Protein AF-0000000066408306 (afdb_homodimer)

Organism: Mus musculus (NCBI:txid10090)

Sequence (128 aa):
MAATNLENQLHSAQKNLLFLQREHASTLKGLHAEIRRLQQHCTDLTYELTLKSFELTELALQRRMAATNLENQLHSAQKNLLFLQREHASTLKGLHAEIRRLQQHCTDLTYELTLKSFELTELALQRR

pLDDT: mean 94.1, std 6.64, range [64.75, 98.94]

Solvent-accessible surface area (backbone atoms only — not comparable to full-atom values): 6750 Å² total; per-residue (Å²): 109,70,55,57,52,42,51,48,50,34,53,49,42,52,51,48,44,54,50,50,53,53,50,50,51,53,52,50,52,51,52,52,51,52,44,52,53,43,52,50,49,37,50,53,41,50,52,52,39,49,54,52,51,49,53,47,53,53,54,55,60,64,76,101,110,70,56,58,51,41,51,50,50,33,52,50,42,52,51,50,44,52,50,49,53,52,50,50,52,54,52,51,52,52,51,52,52,53,44,51,51,45,51,51,48,36,50,53,43,51,51,52,39,50,53,52,53,49,52,45,52,54,55,56,61,66,74,104

Structure (mmCIF, N/CA/C/O backbone):
data_AF-0000000066408306-model_v1
#
loop_
_entity.id
_entity.type
_entity.pdbx_description
1 polymer 'Coiled-coil domain containing 92'
#
loop_
_atom_site.group_PDB
_atom_site.id
_atom_site.type_symbol
_atom_site.label_atom_id
_atom_site.label_alt_id
_atom_site.label_comp_id
_atom_site.label_asym_id
_atom_site.label_entity_id
_atom_site.label_seq_id
_atom_site.pdbx_PDB_ins_code
_atom_site.Cartn_x
_atom_site.Cartn_y
_atom_site.Cartn_z
_atom_site.occupancy
_atom_site.B_iso_or_equiv
_atom_site.auth_seq_id
_atom_site.auth_comp_id
_atom_site.auth_asym_id
_atom_site.auth_atom_id
_atom_site.pdbx_PDB_model_num
ATOM 1 N N . MET A 1 1 ? 2.361 42.75 16.906 1 74.25 1 MET A N 1
ATOM 2 C CA . MET A 1 1 ? 3.492 41.844 16.688 1 74.25 1 MET A CA 1
ATOM 3 C C . MET A 1 1 ? 3.115 40.406 17 1 74.25 1 MET A C 1
ATOM 5 O O . MET A 1 1 ? 3.322 39.5 16.188 1 74.25 1 MET A O 1
ATOM 9 N N . ALA A 1 2 ? 2.568 40.25 18.109 1 83.38 2 ALA A N 1
ATOM 10 C CA . ALA A 1 2 ? 2.205 38.906 18.547 1 83.38 2 ALA A CA 1
ATOM 11 C C . ALA A 1 2 ? 1.116 38.312 17.672 1 83.38 2 ALA A C 1
ATOM 13 O O . ALA A 1 2 ? 1.17 37.125 17.312 1 83.38 2 ALA A O 1
ATOM 14 N N . ALA A 1 3 ? 0.258 39.125 17.203 1 85.69 3 ALA A N 1
ATOM 15 C CA . ALA A 1 3 ? -0.85 38.688 16.359 1 85.69 3 ALA A CA 1
ATOM 16 C C . ALA A 1 3 ? -0.364 38.312 14.969 1 85.69 3 ALA A C 1
ATOM 18 O O . ALA A 1 3 ? -0.828 37.312 14.391 1 85.69 3 ALA A O 1
ATOM 19 N N . THR A 1 4 ? 0.565 39.031 14.422 1 87.19 4 THR A N 1
ATOM 20 C CA . THR A 1 4 ? 1.14 38.719 13.109 1 87.19 4 THR A CA 1
ATOM 21 C C . THR A 1 4 ? 1.903 37.406 13.133 1 87.19 4 THR A C 1
ATOM 23 O O . THR A 1 4 ? 1.831 36.625 12.18 1 87.19 4 THR A O 1
ATOM 26 N N . ASN A 1 5 ? 2.561 37.219 14.234 1 90.94 5 ASN A N 1
ATOM 27 C CA . ASN A 1 5 ? 3.277 35.969 14.406 1 90.94 5 ASN A CA 1
ATOM 28 C C . ASN A 1 5 ? 2.322 34.781 14.438 1 90.94 5 ASN A C 1
ATOM 30 O O . ASN A 1 5 ? 2.578 33.75 13.805 1 90.94 5 ASN A O 1
ATOM 34 N N . LEU A 1 6 ? 1.237 34.969 15.125 1 91 6 LEU A N 1
ATOM 35 C CA . LEU A 1 6 ? 0.24 33.906 15.227 1 91 6 LEU A CA 1
ATOM 36 C C . LEU A 1 6 ? -0.395 33.625 13.875 1 91 6 LEU A C 1
ATOM 38 O O . LEU A 1 6 ? -0.66 32.469 13.539 1 91 6 LEU A O 1
ATOM 42 N N . GLU A 1 7 ? -0.695 34.719 13.18 1 91.94 7 GLU A N 1
ATOM 43 C CA . GLU A 1 7 ? -1.252 34.594 11.836 1 91.94 7 GLU A CA 1
ATOM 44 C C . GLU A 1 7 ? -0.297 33.844 10.906 1 91.94 7 GLU A C 1
ATOM 46 O O . GLU A 1 7 ? -0.727 33.031 10.094 1 91.94 7 GLU A O 1
ATOM 51 N N . ASN A 1 8 ? 0.924 34.188 11.023 1 94.31 8 ASN A N 1
ATOM 52 C CA . ASN A 1 8 ? 1.945 33.5 10.227 1 94.31 8 ASN A CA 1
ATOM 53 C C . ASN A 1 8 ? 2.043 32.031 10.57 1 94.31 8 ASN A C 1
ATOM 55 O O . ASN A 1 8 ? 2.207 31.188 9.68 1 94.31 8 ASN A O 1
ATOM 59 N N . GLN A 1 9 ? 1.976 31.828 11.844 1 94.19 9 GLN A N 1
ATOM 60 C CA . GLN A 1 9 ? 2.027 30.453 12.289 1 94.19 9 GLN A CA 1
ATOM 61 C C . GLN A 1 9 ? 0.823 29.656 11.781 1 94.19 9 GLN A C 1
ATOM 63 O O . GLN A 1 9 ? 0.957 28.5 11.375 1 94.19 9 GLN A O 1
ATOM 68 N N . LEU A 1 10 ? -0.293 30.266 11.805 1 94.38 10 LEU A N 1
ATOM 69 C CA . LEU A 1 10 ? -1.519 29.656 11.305 1 94.38 10 LEU A CA 1
ATOM 70 C C . LEU A 1 10 ? -1.423 29.375 9.812 1 94.38 10 LEU A C 1
ATOM 72 O O . LEU A 1 10 ? -1.783 28.297 9.352 1 94.38 10 LEU A O 1
ATOM 76 N N . HIS A 1 11 ? -0.948 30.344 9.102 1 94.31 11 HIS A N 1
ATOM 77 C CA . HIS A 1 11 ? -0.771 30.188 7.664 1 94.31 11 HIS A CA 1
ATOM 78 C C . HIS A 1 11 ? 0.2 29.062 7.352 1 94.31 11 HIS A C 1
ATOM 80 O O . HIS A 1 11 ? -0.045 28.25 6.445 1 94.31 11 HIS A O 1
ATOM 86 N N . SER A 1 12 ? 1.232 28.922 8.062 1 96.12 12 SER A N 1
ATOM 87 C CA . SER A 1 12 ? 2.223 27.859 7.891 1 96.12 12 SER A CA 1
ATOM 88 C C . SER A 1 12 ? 1.62 26.484 8.18 1 96.12 12 SER A C 1
ATOM 90 O O . SER A 1 12 ? 1.854 25.531 7.434 1 96.12 12 SER A O 1
ATOM 92 N N . ALA A 1 13 ? 0.819 26.484 9.234 1 93.5 13 ALA A N 1
ATOM 93 C CA . ALA A 1 13 ? 0.176 25.234 9.617 1 93.5 13 ALA A CA 1
ATOM 94 C C . ALA A 1 13 ? -0.79 24.766 8.531 1 93.5 13 ALA A C 1
ATOM 96 O O . ALA A 1 13 ? -0.857 23.562 8.227 1 93.5 13 ALA A O 1
ATOM 97 N N . GLN A 1 14 ? -1.425 25.688 7.945 1 93 14 GLN A N 1
ATOM 98 C CA . GLN A 1 14 ? -2.389 25.375 6.895 1 93 14 GLN A CA 1
ATOM 99 C C . GLN A 1 14 ? -1.688 24.875 5.637 1 93 14 GLN A C 1
ATOM 101 O O . GLN A 1 14 ? -2.166 23.953 4.977 1 93 14 GLN A O 1
ATOM 106 N N . LYS A 1 15 ? -0.583 25.484 5.391 1 95.69 15 LYS A N 1
ATOM 107 C CA . LYS A 1 15 ? 0.235 25.047 4.266 1 95.69 15 LYS A CA 1
ATOM 108 C C . LYS A 1 15 ? 0.779 23.641 4.5 1 95.69 15 LYS A C 1
ATOM 110 O O . LYS A 1 15 ? 0.789 22.812 3.584 1 95.69 15 LYS A O 1
ATOM 115 N N . ASN A 1 16 ? 1.162 23.391 5.66 1 94.88 16 ASN A N 1
ATOM 116 C CA . ASN A 1 16 ? 1.679 22.062 6.012 1 94.88 16 ASN A CA 1
ATOM 117 C C . ASN A 1 16 ? 0.6 21 5.902 1 94.88 16 ASN A C 1
ATOM 119 O O . ASN A 1 16 ? 0.874 19.875 5.461 1 94.88 16 ASN A O 1
ATOM 123 N N . LEU A 1 17 ? -0.555 21.328 6.348 1 95.75 17 LEU A N 1
ATOM 124 C CA . LEU A 1 17 ? -1.678 20.406 6.242 1 95.75 17 LEU A CA 1
ATOM 125 C C . LEU A 1 17 ? -1.957 20.047 4.789 1 95.75 17 LEU A C 1
ATOM 127 O O . LEU A 1 17 ? -2.133 18.875 4.453 1 95.75 17 LEU A O 1
ATOM 131 N N . LEU A 1 18 ? -1.959 21 3.965 1 95.81 18 LEU A N 1
ATOM 132 C CA . LEU A 1 18 ? -2.207 20.781 2.543 1 95.81 18 LEU A CA 1
ATOM 133 C C . LEU A 1 18 ? -1.107 19.922 1.922 1 95.81 18 LEU A C 1
ATOM 135 O O . LEU A 1 18 ? -1.388 19.031 1.117 1 95.81 18 LEU A O 1
ATOM 139 N N . PHE A 1 19 ? 0.13 20.141 2.271 1 97.69 19 PHE A N 1
ATOM 140 C CA . PHE A 1 19 ? 1.279 19.375 1.797 1 97.69 19 PHE A CA 1
ATOM 141 C C . PHE A 1 19 ? 1.164 17.906 2.203 1 97.69 19 PHE A C 1
ATOM 143 O O . PHE A 1 19 ? 1.372 17.016 1.383 1 97.69 19 PHE A 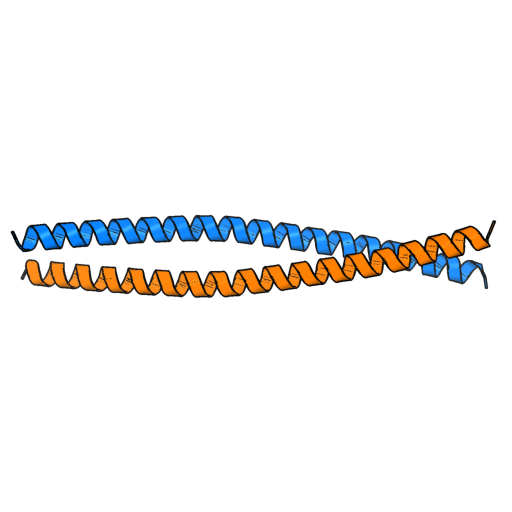O 1
ATOM 150 N N . LEU A 1 20 ? 0.769 17.766 3.494 1 97 20 LEU A N 1
ATOM 151 C CA . LEU A 1 20 ? 0.641 16.406 4.008 1 97 20 LEU A CA 1
ATOM 152 C C . LEU A 1 20 ? -0.482 15.664 3.295 1 97 20 LEU A C 1
ATOM 154 O O . LEU A 1 20 ? -0.332 14.492 2.953 1 97 20 LEU A O 1
ATOM 158 N N . GLN A 1 21 ? -1.518 16.391 3.086 1 96.06 21 GLN A N 1
ATOM 159 C CA . GLN A 1 21 ? -2.648 15.789 2.389 1 96.06 21 GLN A CA 1
ATOM 160 C C . GLN A 1 21 ? -2.266 15.383 0.968 1 96.06 21 GLN A C 1
ATOM 162 O O . GLN A 1 21 ? -2.615 14.297 0.513 1 96.06 21 GLN A O 1
ATOM 167 N N . ARG A 1 22 ? -1.551 16.203 0.308 1 97.81 22 ARG A N 1
ATOM 168 C CA . ARG A 1 22 ? -1.113 15.93 -1.058 1 97.81 22 ARG A CA 1
ATOM 169 C C . ARG A 1 22 ? -0.094 14.797 -1.088 1 97.81 22 ARG A C 1
ATOM 171 O O . ARG A 1 22 ? -0.159 13.922 -1.951 1 97.81 22 ARG A O 1
ATOM 178 N N . GLU A 1 23 ? 0.76 14.773 -0.156 1 96.81 23 GLU A N 1
ATOM 179 C CA . GLU A 1 23 ? 1.758 13.711 -0.042 1 96.81 23 GLU A CA 1
ATOM 180 C C . GLU A 1 23 ? 1.101 12.359 0.228 1 96.81 23 GLU A C 1
ATOM 182 O O . GLU A 1 23 ? 1.454 11.359 -0.394 1 96.81 23 GLU A O 1
ATOM 187 N N . HIS A 1 24 ? 0.148 12.414 1.126 1 97.81 24 HIS A N 1
ATOM 188 C CA . HIS A 1 24 ? -0.605 11.203 1.454 1 97.81 24 HIS A CA 1
ATOM 189 C C . HIS A 1 24 ? -1.332 10.656 0.23 1 97.81 24 HIS A C 1
ATOM 191 O O . HIS A 1 24 ? -1.263 9.461 -0.054 1 97.81 24 HIS A O 1
ATOM 197 N N . ALA A 1 25 ? -1.888 11.477 -0.479 1 98.06 25 ALA A N 1
ATOM 198 C CA . ALA A 1 25 ? -2.631 11.055 -1.665 1 98.06 25 ALA A CA 1
ATOM 199 C C . ALA A 1 25 ? -1.703 10.438 -2.707 1 98.06 25 ALA A C 1
ATOM 201 O O . ALA A 1 25 ? -2.029 9.414 -3.307 1 98.06 25 ALA A O 1
ATOM 202 N N . SER A 1 26 ? -0.6 11.023 -2.891 1 98.31 26 SER A N 1
ATOM 203 C CA . SER A 1 26 ? 0.399 10.523 -3.83 1 98.31 26 SER A CA 1
ATOM 204 C C . SER A 1 26 ? 0.912 9.148 -3.408 1 98.31 26 SER A C 1
ATOM 206 O O . SER A 1 26 ? 1.021 8.242 -4.234 1 98.31 26 SER A O 1
ATOM 208 N N . THR A 1 27 ? 1.205 9.023 -2.154 1 98.56 27 THR A N 1
ATOM 209 C CA . THR A 1 27 ? 1.688 7.754 -1.619 1 98.56 27 THR A CA 1
ATOM 210 C C . THR A 1 27 ? 0.638 6.66 -1.788 1 98.56 27 THR A C 1
ATOM 212 O O . THR A 1 27 ? 0.952 5.555 -2.232 1 98.56 27 THR A O 1
ATOM 215 N N . LEU A 1 28 ? -0.623 6.93 -1.54 1 98.44 28 LEU A N 1
ATOM 216 C CA . LEU A 1 28 ? -1.722 5.977 -1.653 1 98.44 28 LEU A CA 1
ATOM 217 C C . LEU A 1 28 ? -1.906 5.527 -3.1 1 98.44 28 LEU A C 1
ATOM 219 O O . LEU A 1 28 ? -2.145 4.348 -3.361 1 98.44 28 LEU A O 1
ATOM 223 N N . LYS A 1 29 ? -1.728 6.473 -3.98 1 98.75 29 LYS A N 1
ATOM 224 C CA . LYS A 1 29 ? -1.844 6.137 -5.398 1 98.75 29 LYS A CA 1
ATOM 225 C C . LYS A 1 29 ? -0.788 5.113 -5.809 1 98.75 29 LYS A C 1
ATOM 227 O O . LYS A 1 29 ? -1.097 4.137 -6.496 1 98.75 29 LYS A O 1
ATOM 232 N N . GLY A 1 30 ? 0.362 5.312 -5.375 1 98.69 30 GLY A N 1
ATOM 233 C CA . GLY A 1 30 ? 1.447 4.398 -5.688 1 98.69 30 GLY A CA 1
ATOM 234 C C . GLY A 1 30 ? 1.266 3.025 -5.062 1 98.69 30 GLY A C 1
ATOM 235 O O . GLY A 1 30 ? 1.463 2.006 -5.727 1 98.69 30 GLY A O 1
ATOM 236 N N . LEU A 1 31 ? 0.898 2.994 -3.896 1 98.75 31 LEU A N 1
ATOM 237 C CA . LEU A 1 31 ? 0.731 1.73 -3.186 1 98.75 31 LEU A CA 1
ATOM 238 C C . LEU A 1 31 ? -0.44 0.937 -3.754 1 98.75 31 LEU A C 1
ATOM 240 O O . LEU A 1 31 ? -0.363 -0.287 -3.881 1 98.75 31 LEU A O 1
ATOM 244 N N . HIS A 1 32 ? -1.494 1.608 -4.121 1 98.81 32 HIS A N 1
ATOM 245 C CA . HIS A 1 32 ? -2.627 0.933 -4.746 1 98.81 32 HIS A CA 1
ATOM 246 C C . HIS A 1 32 ? -2.248 0.367 -6.109 1 98.81 32 HIS A C 1
ATOM 248 O O . HIS A 1 32 ? -2.689 -0.723 -6.48 1 98.81 32 HIS A O 1
ATOM 254 N N . ALA A 1 33 ? -1.444 1.047 -6.844 1 98.88 33 ALA A N 1
ATOM 255 C CA . ALA A 1 33 ? -0.975 0.531 -8.125 1 98.88 33 ALA A CA 1
ATOM 256 C C . ALA A 1 33 ? -0.131 -0.727 -7.938 1 98.88 33 ALA A C 1
ATOM 258 O O . ALA A 1 33 ? -0.258 -1.688 -8.695 1 98.88 33 ALA A O 1
ATOM 259 N N . GLU A 1 34 ? 0.728 -0.641 -6.93 1 98.88 34 GLU A N 1
ATOM 260 C CA . GLU A 1 34 ? 1.562 -1.802 -6.629 1 98.88 34 GLU A CA 1
ATOM 261 C C . GLU A 1 34 ? 0.712 -2.994 -6.199 1 98.88 34 GLU A C 1
ATOM 263 O O . GLU A 1 34 ? 0.961 -4.125 -6.621 1 98.88 34 GLU A O 1
ATOM 268 N N . ILE A 1 35 ? -0.203 -2.791 -5.41 1 98.94 35 ILE A N 1
ATOM 269 C CA . ILE A 1 35 ? -1.112 -3.838 -4.961 1 98.94 35 ILE A CA 1
ATOM 270 C C . ILE A 1 35 ? -1.846 -4.434 -6.16 1 98.94 35 ILE A C 1
ATOM 272 O O . ILE A 1 35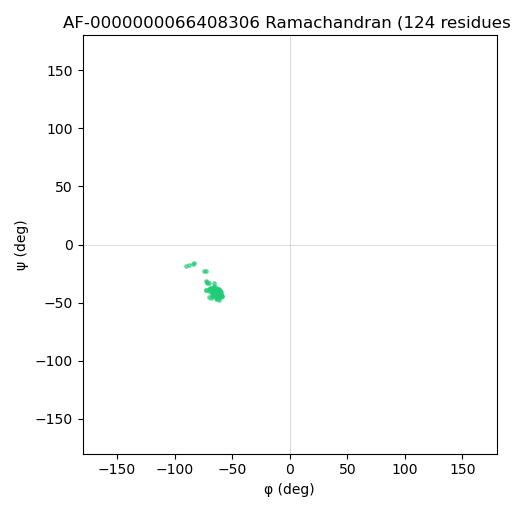 ? -1.951 -5.656 -6.285 1 98.94 35 ILE A O 1
ATOM 276 N N . ARG A 1 36 ? -2.34 -3.656 -7.07 1 98.88 36 ARG A N 1
ATOM 277 C CA . ARG A 1 36 ? -3.037 -4.129 -8.258 1 98.88 36 ARG A CA 1
ATOM 278 C C . ARG A 1 36 ? -2.115 -4.969 -9.141 1 98.88 36 ARG A C 1
ATOM 280 O O . ARG A 1 36 ? -2.533 -5.992 -9.688 1 98.88 36 ARG A O 1
ATOM 287 N N . ARG A 1 37 ? -0.928 -4.586 -9.281 1 98.94 37 ARG A N 1
ATOM 288 C CA . ARG A 1 37 ? 0.049 -5.328 -10.07 1 98.94 37 ARG A CA 1
ATOM 289 C C . ARG A 1 37 ? 0.319 -6.699 -9.461 1 98.94 37 ARG A C 1
ATOM 291 O O . ARG A 1 37 ? 0.365 -7.703 -10.172 1 98.94 37 ARG A O 1
ATOM 298 N N . LEU A 1 38 ? 0.436 -6.699 -8.188 1 98.88 38 LEU A N 1
ATOM 299 C CA . LEU A 1 38 ? 0.683 -7.957 -7.484 1 98.88 38 LEU A CA 1
ATOM 300 C C . LEU A 1 38 ? -0.53 -8.875 -7.578 1 98.88 38 LEU A C 1
ATOM 302 O O . LEU A 1 38 ? -0.384 -10.086 -7.773 1 98.88 38 LEU A O 1
ATOM 306 N N . GLN A 1 39 ? -1.666 -8.25 -7.438 1 98.88 39 GLN A N 1
ATOM 307 C CA . GLN A 1 39 ? -2.889 -9.039 -7.582 1 98.88 39 GLN A CA 1
ATOM 308 C C . GLN A 1 39 ? -2.99 -9.648 -8.977 1 98.88 39 GLN A C 1
ATOM 310 O O . GLN A 1 39 ? -3.352 -10.82 -9.117 1 98.88 39 GLN A O 1
ATOM 315 N N . GLN A 1 40 ? -2.688 -8.938 -9.977 1 98.88 40 GLN A N 1
ATOM 316 C CA . GLN A 1 40 ? -2.711 -9.438 -11.344 1 98.88 40 GLN A CA 1
ATOM 317 C C . GLN A 1 40 ? -1.675 -10.539 -11.547 1 98.88 40 GLN A C 1
ATOM 319 O O . GLN A 1 40 ? -1.948 -11.539 -12.211 1 98.88 40 GLN A O 1
ATOM 324 N N . HIS A 1 41 ? -0.608 -10.352 -11.031 1 98.88 41 HIS A N 1
ATOM 325 C CA . HIS A 1 41 ? 0.449 -11.352 -11.141 1 98.88 41 HIS A CA 1
ATOM 326 C C . HIS A 1 41 ? 0.033 -12.664 -10.484 1 98.88 41 HIS A C 1
ATOM 328 O O . HIS A 1 41 ? 0.226 -13.742 -11.055 1 98.88 41 HIS A O 1
ATOM 334 N N . CYS A 1 42 ? -0.512 -12.586 -9.312 1 98.88 42 CYS A N 1
ATOM 335 C CA . CYS A 1 42 ? -1.01 -13.773 -8.633 1 98.88 42 CYS A CA 1
ATOM 336 C C . CYS A 1 42 ? -2.104 -14.453 -9.445 1 98.88 42 CYS A C 1
ATOM 338 O O . CYS A 1 42 ? -2.156 -15.688 -9.516 1 98.88 42 CYS A O 1
ATOM 340 N N . THR A 1 43 ? -2.877 -13.688 -9.984 1 98.81 43 THR A N 1
ATOM 341 C CA . THR A 1 43 ? -3.938 -14.234 -10.82 1 98.81 43 THR A CA 1
ATOM 342 C C . THR A 1 43 ? -3.35 -14.977 -12.023 1 98.81 43 THR A C 1
ATOM 344 O O . THR A 1 43 ? -3.773 -16.094 -12.336 1 98.81 43 THR A O 1
ATOM 347 N N . ASP A 1 44 ? -2.426 -14.414 -12.656 1 98.75 44 ASP A N 1
ATOM 348 C CA . ASP A 1 44 ? -1.753 -15.031 -13.797 1 98.75 44 ASP A CA 1
ATOM 349 C C . ASP A 1 44 ? -1.058 -16.328 -13.391 1 98.75 44 ASP A C 1
ATOM 351 O O . ASP A 1 44 ? -1.139 -17.328 -14.109 1 98.75 44 ASP A O 1
ATOM 355 N N . LEU A 1 45 ? -0.442 -16.328 -12.281 1 98.69 45 LEU A N 1
ATOM 356 C CA . LEU A 1 45 ? 0.243 -17.516 -11.781 1 98.69 45 LEU A CA 1
ATOM 357 C C . LEU A 1 45 ? -0.755 -18.609 -11.445 1 98.69 45 LEU A C 1
ATOM 359 O O . LEU A 1 45 ? -0.513 -19.781 -11.742 1 98.69 45 LEU A O 1
ATOM 363 N N . THR A 1 46 ? -1.835 -18.234 -10.859 1 98.56 46 THR A N 1
ATOM 364 C CA . THR A 1 46 ? -2.879 -19.203 -10.531 1 98.56 46 THR A CA 1
ATOM 365 C C . THR A 1 46 ? -3.459 -19.812 -11.797 1 98.56 46 THR A C 1
ATOM 367 O O . THR A 1 46 ? -3.703 -21.031 -11.852 1 98.56 46 THR A O 1
ATOM 370 N N . TYR A 1 47 ? -3.648 -19.047 -12.797 1 98.69 47 TYR A N 1
ATOM 371 C CA . TYR A 1 47 ? -4.125 -19.531 -14.086 1 98.69 47 TYR A CA 1
ATOM 372 C C . TYR A 1 47 ? -3.143 -20.531 -14.688 1 98.69 47 TYR A C 1
ATOM 374 O O . TYR A 1 47 ? -3.529 -21.625 -15.086 1 98.69 47 TYR A O 1
ATOM 382 N N . GLU A 1 48 ? -1.879 -20.219 -14.711 1 98.31 48 GLU A N 1
ATOM 383 C CA . GLU A 1 48 ? -0.848 -21.109 -15.25 1 98.31 48 GLU A CA 1
ATOM 384 C C . GLU A 1 48 ? -0.774 -22.406 -14.469 1 98.31 48 GLU A C 1
ATOM 386 O O . GLU A 1 48 ? -0.634 -23.484 -15.055 1 98.31 48 GLU A O 1
ATOM 391 N N . LEU A 1 49 ? -0.864 -22.281 -13.211 1 98 49 LEU A N 1
ATOM 392 C CA . LEU A 1 49 ? -0.822 -23.453 -12.352 1 98 49 LEU A CA 1
ATOM 393 C C . LEU A 1 49 ? -1.999 -24.375 -12.633 1 98 49 LEU A C 1
ATOM 395 O O . LEU A 1 49 ? -1.831 -25.609 -12.703 1 98 49 LEU A O 1
ATOM 399 N N . THR A 1 50 ? -3.064 -23.781 -12.82 1 97.75 50 THR A N 1
ATOM 400 C CA . THR A 1 50 ? -4.27 -24.547 -13.117 1 97.75 50 THR A CA 1
ATOM 401 C C . THR A 1 50 ? -4.137 -25.266 -14.453 1 97.75 50 THR A C 1
ATOM 403 O O . THR A 1 50 ? -4.465 -26.453 -14.57 1 97.75 50 THR A O 1
ATOM 406 N N . LEU A 1 51 ? -3.637 -24.703 -15.445 1 97.19 51 LEU A N 1
ATOM 407 C CA . LEU A 1 51 ? -3.424 -25.312 -16.766 1 97.19 51 LEU A CA 1
ATOM 408 C C . LEU A 1 51 ? -2.436 -26.469 -16.672 1 97.19 51 LEU A C 1
ATOM 410 O O . LEU A 1 51 ? -2.676 -27.531 -17.25 1 97.19 51 LEU A O 1
ATOM 414 N N . LYS A 1 52 ? -1.382 -26.234 -15.922 1 95 52 LYS A N 1
ATOM 415 C CA . LYS A 1 52 ? -0.357 -27.266 -15.773 1 95 52 LYS A CA 1
ATOM 416 C C . LYS A 1 52 ? -0.885 -28.453 -14.984 1 95 52 LYS A C 1
ATOM 418 O O . LYS A 1 52 ? -0.53 -29.594 -15.266 1 95 52 LYS A O 1
ATOM 423 N N . SER A 1 53 ? -1.7 -28.125 -14 1 94.81 53 SER A N 1
ATOM 424 C CA . SER A 1 53 ? -2.314 -29.188 -13.211 1 94.81 53 SER A CA 1
ATOM 425 C C . SER A 1 53 ? -3.232 -30.062 -14.062 1 94.81 53 SER A C 1
ATOM 427 O O . SER A 1 53 ? -3.258 -31.281 -13.914 1 94.81 53 SER A O 1
ATOM 429 N N . PHE A 1 54 ? -3.93 -29.406 -14.969 1 95.31 54 PHE A N 1
ATOM 430 C CA . PHE A 1 54 ? -4.785 -30.141 -15.898 1 95.31 54 PHE A CA 1
ATOM 431 C C . PHE A 1 54 ? -3.951 -30.984 -16.859 1 95.31 54 PHE A C 1
ATOM 433 O O . PHE A 1 54 ? -4.266 -32.156 -17.109 1 95.31 54 PHE A O 1
ATOM 440 N N . GLU A 1 55 ? -2.867 -30.469 -17.391 1 93 55 GLU A N 1
ATOM 441 C CA . GLU A 1 55 ? -1.976 -31.188 -18.297 1 93 55 GLU A CA 1
ATOM 442 C C . GLU A 1 55 ? -1.386 -32.406 -17.609 1 93 55 GLU A C 1
ATOM 444 O O . GLU A 1 55 ? -1.309 -33.5 -18.219 1 93 55 GLU A O 1
ATOM 449 N N . LEU A 1 56 ? -1.055 -32.312 -16.406 1 90.31 56 LEU A N 1
ATOM 450 C CA . LEU A 1 56 ? -0.482 -33.438 -15.641 1 90.31 56 LEU A CA 1
ATOM 451 C C . LEU A 1 56 ? -1.511 -34.531 -15.422 1 90.31 56 LEU A C 1
ATOM 453 O O . LEU A 1 56 ? -1.198 -35.719 -15.578 1 90.31 56 LEU A O 1
ATOM 457 N N . THR A 1 57 ? -2.658 -34.062 -15.031 1 91.06 57 THR A N 1
ATOM 458 C CA . THR A 1 57 ? -3.727 -35.031 -14.797 1 91.06 57 THR A CA 1
ATOM 459 C C . THR A 1 57 ? -4.066 -35.781 -16.078 1 91.06 57 THR A C 1
ATOM 461 O O . THR A 1 57 ? -4.23 -37 -16.078 1 91.06 57 THR A O 1
ATOM 464 N N . GLU A 1 58 ? -4.113 -35.125 -17.203 1 90.94 58 GLU A N 1
ATOM 465 C CA . GLU A 1 58 ? -4.418 -35.75 -18.484 1 90.94 58 GLU A CA 1
ATOM 466 C C . GLU A 1 58 ? -3.33 -36.75 -18.891 1 90.94 58 GLU A C 1
ATOM 468 O O . GLU A 1 58 ? -3.627 -37.844 -19.344 1 90.94 58 GLU A O 1
ATOM 473 N N . LEU A 1 59 ? -2.084 -36.406 -18.641 1 85.62 59 LEU A N 1
ATOM 474 C CA . LEU A 1 59 ? -0.969 -37.281 -18.984 1 85.62 59 LEU A CA 1
ATOM 475 C C . LEU A 1 59 ? -0.958 -38.5 -18.094 1 85.62 59 LEU A C 1
ATOM 477 O O . LEU A 1 59 ? -0.658 -39.625 -18.562 1 85.62 59 LEU A O 1
ATOM 481 N N . ALA A 1 60 ? -1.384 -38.281 -16.875 1 83.12 60 ALA A N 1
ATOM 482 C CA . ALA A 1 60 ? -1.404 -39.406 -15.945 1 83.12 60 ALA A CA 1
ATOM 483 C C . ALA A 1 60 ? -2.521 -40.375 -16.297 1 83.12 60 ALA A C 1
ATOM 485 O O . ALA A 1 60 ? -2.357 -41.594 -16.156 1 83.12 60 ALA A O 1
ATOM 486 N N . LEU A 1 61 ? -3.617 -39.906 -16.844 1 86.06 61 LEU A N 1
ATOM 487 C CA . LEU A 1 61 ? -4.758 -40.719 -17.219 1 86.06 61 LEU A CA 1
ATOM 488 C C . LEU A 1 61 ? -4.461 -41.531 -18.484 1 86.06 61 LEU A C 1
ATOM 490 O O . LEU A 1 61 ? -4.953 -42.656 -18.656 1 86.06 61 LEU A O 1
ATOM 494 N N . GLN A 1 62 ? -3.498 -41.062 -19.281 1 82.69 62 GLN A N 1
ATOM 495 C CA . GLN A 1 62 ? -3.133 -41.75 -20.531 1 82.69 62 GLN A CA 1
ATOM 496 C C . GLN A 1 62 ? -2.15 -42.875 -20.25 1 82.69 62 GLN A C 1
ATOM 498 O O . GLN A 1 62 ? -2.016 -43.812 -21.078 1 82.69 62 GLN A O 1
ATOM 503 N N . ARG A 1 63 ? -1.43 -43.062 -19.188 1 77.06 63 ARG A N 1
ATOM 504 C CA . ARG A 1 63 ? -0.472 -44.094 -18.812 1 77.06 63 ARG A CA 1
ATOM 505 C C . ARG A 1 63 ? -1.171 -45.281 -18.141 1 77.06 63 ARG A C 1
ATOM 507 O O . ARG A 1 63 ? -0.611 -46.375 -18.062 1 77.06 63 ARG A O 1
ATOM 514 N N . ARG A 1 64 ? -2.34 -45.094 -17.688 1 65.25 64 ARG A N 1
ATOM 515 C CA . ARG A 1 64 ? -3.115 -46.25 -17.234 1 65.25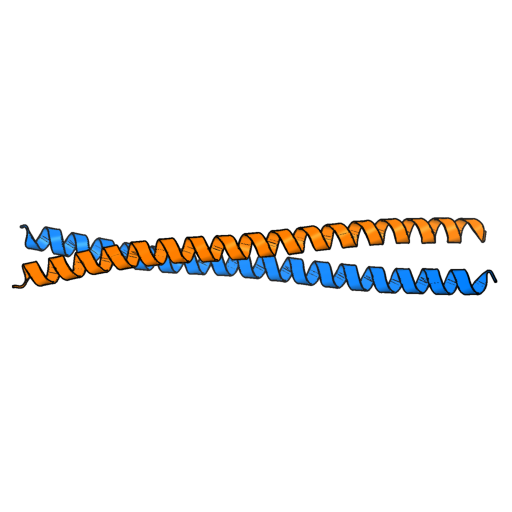 64 ARG A CA 1
ATOM 516 C C . ARG A 1 64 ? -3.781 -46.969 -18.406 1 65.25 64 ARG A C 1
ATOM 518 O O . ARG A 1 64 ? -4.09 -46.312 -19.422 1 65.25 64 ARG A O 1
ATOM 525 N N . MET B 1 1 ? -9.484 39.438 21.828 1 74.94 1 MET B N 1
ATOM 526 C CA . MET B 1 1 ? -10.461 38.562 21.203 1 74.94 1 MET B CA 1
ATOM 527 C C . MET B 1 1 ? -9.914 37.938 19.922 1 74.94 1 MET B C 1
ATOM 529 O O . MET B 1 1 ? -9.945 36.719 19.734 1 74.94 1 MET B O 1
ATOM 533 N N . ALA B 1 2 ? -9.406 38.781 19.125 1 83.06 2 ALA B N 1
ATOM 534 C CA . ALA B 1 2 ? -8.883 38.344 17.828 1 83.06 2 ALA B CA 1
ATOM 535 C C . ALA B 1 2 ? -7.672 37.438 18.016 1 83.06 2 ALA B C 1
ATOM 537 O O . ALA B 1 2 ? -7.543 36.406 17.328 1 83.06 2 ALA B O 1
ATOM 538 N N . ALA B 1 3 ? -6.898 37.688 18.969 1 86.19 3 ALA B N 1
ATOM 539 C CA . ALA B 1 3 ? -5.691 36.906 19.219 1 86.19 3 ALA B CA 1
ATOM 540 C C . ALA B 1 3 ? -6.031 35.531 19.781 1 86.19 3 ALA B C 1
ATOM 542 O O . ALA B 1 3 ? -5.398 34.531 19.422 1 86.19 3 ALA B O 1
ATOM 543 N N . THR B 1 4 ? -6.988 35.438 20.625 1 87.44 4 THR B N 1
ATOM 544 C CA . THR B 1 4 ? -7.434 34.188 21.188 1 87.44 4 THR B CA 1
ATOM 545 C C . THR B 1 4 ? -8.008 33.281 20.109 1 87.44 4 THR B C 1
ATOM 547 O O . THR B 1 4 ? -7.777 32.062 20.125 1 87.44 4 THR B O 1
ATOM 550 N N . ASN B 1 5 ? -8.719 33.906 19.203 1 91 5 ASN B N 1
ATOM 551 C CA . ASN B 1 5 ? -9.266 33.156 18.078 1 91 5 ASN B CA 1
ATOM 552 C C . ASN B 1 5 ? -8.164 32.594 17.203 1 91 5 ASN B C 1
ATOM 554 O O . ASN B 1 5 ? -8.234 31.422 16.797 1 91 5 ASN B O 1
ATOM 558 N N . LEU B 1 6 ? -7.148 33.375 17.016 1 91.19 6 LEU B N 1
ATOM 559 C CA . LEU B 1 6 ? -6.02 32.938 16.203 1 91.19 6 LEU B CA 1
ATOM 560 C C . LEU B 1 6 ? -5.277 31.781 16.891 1 91.19 6 LEU B C 1
ATOM 562 O O . LEU B 1 6 ? -4.832 30.844 16.219 1 91.19 6 LEU B O 1
ATOM 566 N N . GLU B 1 7 ? -5.09 31.984 18.141 1 92.19 7 GLU B N 1
ATOM 567 C CA . GLU B 1 7 ? -4.438 30.953 18.938 1 92.19 7 GLU B CA 1
ATOM 568 C C . GLU B 1 7 ? -5.219 29.641 18.875 1 92.19 7 GLU B C 1
ATOM 570 O O . GLU B 1 7 ? -4.629 28.562 18.797 1 92.19 7 GLU B O 1
ATOM 575 N N . ASN B 1 8 ? -6.484 29.766 19 1 94.38 8 ASN B N 1
ATOM 576 C CA . ASN B 1 8 ? -7.355 28.609 18.922 1 94.38 8 ASN B CA 1
ATOM 577 C C . ASN B 1 8 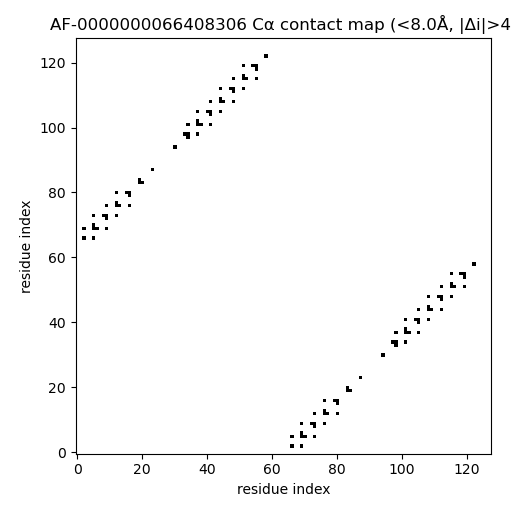? -7.27 27.938 17.547 1 94.38 8 ASN B C 1
ATOM 579 O O . ASN B 1 8 ? -7.258 26.703 17.453 1 94.38 8 ASN B O 1
ATOM 583 N N . GLN B 1 9 ? -7.246 28.812 16.594 1 94.19 9 GLN B N 1
ATOM 584 C CA . GLN B 1 9 ? -7.129 28.297 15.234 1 94.19 9 GLN B CA 1
ATOM 585 C C . GLN B 1 9 ? -5.801 27.562 15.031 1 94.19 9 GLN B C 1
ATOM 587 O O . GLN B 1 9 ? -5.75 26.516 14.383 1 94.19 9 GLN B O 1
ATOM 592 N N . LEU B 1 10 ? -4.805 28.109 15.562 1 94.5 10 LEU B N 1
ATOM 593 C CA . LEU B 1 10 ? -3.477 27.516 15.477 1 94.5 10 LEU B CA 1
ATOM 594 C C . LEU B 1 10 ? -3.439 26.172 16.203 1 94.5 10 LEU B C 1
ATOM 596 O O . LEU B 1 10 ? -2.906 25.188 15.672 1 94.5 10 LEU B O 1
ATOM 600 N N . HIS B 1 11 ? -3.971 26.172 17.359 1 94.31 11 HIS B N 1
ATOM 601 C CA . HIS B 1 11 ? -4.035 24.938 18.141 1 94.31 11 HIS B CA 1
ATOM 602 C C . HIS B 1 11 ? -4.824 23.859 17.391 1 94.31 11 HIS B C 1
ATOM 604 O O . HIS B 1 11 ? -4.418 22.703 17.375 1 94.31 11 HIS B O 1
ATOM 610 N N . SER B 1 12 ? -5.883 24.172 16.766 1 96.06 12 SER B N 1
ATOM 611 C CA . SER B 1 12 ? -6.707 23.25 16 1 96.06 12 SER B CA 1
ATOM 612 C C . SER B 1 12 ? -5.949 22.703 14.797 1 96.06 12 SER B C 1
ATOM 614 O O . SER B 1 12 ? -6.004 21.516 14.508 1 96.06 12 SER B O 1
ATOM 616 N N . ALA B 1 13 ? -5.199 23.609 14.211 1 93.62 13 ALA B N 1
ATOM 617 C CA . ALA B 1 13 ? -4.41 23.219 13.047 1 93.62 13 ALA B CA 1
ATOM 618 C C . ALA B 1 13 ? -3.33 22.203 13.438 1 93.62 13 ALA B C 1
ATOM 620 O O . ALA B 1 13 ? -3.08 21.25 12.711 1 93.62 13 ALA B O 1
ATOM 621 N N . GLN B 1 14 ? -2.83 22.453 14.531 1 92.94 14 GLN B N 1
ATOM 622 C CA . GLN B 1 14 ? -1.77 21.578 15.023 1 92.94 14 GLN B CA 1
ATOM 623 C C . GLN B 1 14 ? -2.316 20.203 15.391 1 92.94 14 GLN B C 1
ATOM 625 O O . GLN B 1 14 ? -1.675 19.188 15.125 1 92.94 14 GLN B O 1
ATOM 630 N N . LYS B 1 15 ? -3.436 20.219 15.938 1 95.75 15 LYS B N 1
ATOM 631 C CA . LYS B 1 15 ? -4.117 18.969 16.25 1 95.75 15 LYS B CA 1
ATOM 632 C C . LYS B 1 15 ? -4.484 18.203 14.984 1 95.75 15 LYS B C 1
ATOM 634 O O . LYS B 1 15 ? -4.328 16.984 14.922 1 95.75 15 LYS B O 1
ATOM 639 N N . ASN B 1 16 ? -4.926 18.859 14.047 1 94.75 16 ASN B N 1
ATOM 640 C CA . ASN B 1 16 ? -5.285 18.25 12.773 1 94.75 16 ASN B CA 1
ATOM 641 C C . ASN B 1 16 ? -4.066 17.641 12.078 1 94.75 16 ASN B C 1
ATOM 643 O O . ASN B 1 16 ? -4.16 16.578 11.477 1 94.75 16 ASN B O 1
ATOM 647 N N . LEU B 1 17 ? -2.99 18.375 12.133 1 95.75 17 LEU B N 1
ATOM 648 C CA . LEU B 1 17 ? -1.75 17.859 11.555 1 95.75 17 LEU B CA 1
ATOM 649 C C . LEU B 1 17 ? -1.338 16.547 12.219 1 95.75 17 LEU B C 1
ATOM 651 O O . LEU B 1 17 ? -0.987 15.586 11.531 1 95.75 17 LEU B O 1
ATOM 655 N N . LEU B 1 18 ? -1.415 16.5 13.484 1 95.88 18 LEU B N 1
ATOM 656 C CA . LEU B 1 18 ? -1.056 15.297 14.234 1 95.88 18 LEU B CA 1
ATOM 657 C C . LEU B 1 18 ? -1.993 14.141 13.898 1 95.88 18 LEU B C 1
ATOM 659 O O . LEU B 1 18 ? -1.548 13 13.742 1 95.88 18 LEU B O 1
ATOM 663 N N . PHE B 1 19 ? -3.271 14.375 13.742 1 97.56 19 PHE B N 1
ATOM 664 C CA . PHE B 1 19 ? -4.277 13.383 13.383 1 97.56 19 PHE B CA 1
ATOM 665 C C . PHE B 1 19 ? -3.998 12.812 12 1 97.56 19 PHE B C 1
ATOM 667 O O . PHE B 1 19 ? -4.027 11.594 11.812 1 97.56 19 PHE B O 1
ATOM 674 N N . LEU B 1 20 ? -3.652 13.758 11.109 1 96.94 20 LEU B N 1
ATOM 675 C CA . LEU B 1 20 ? -3.367 13.328 9.742 1 96.94 20 LEU B CA 1
ATOM 676 C C . LEU B 1 20 ? -2.117 12.461 9.695 1 96.94 20 LEU B C 1
ATOM 678 O O . LEU B 1 20 ? -2.088 11.445 8.992 1 96.94 20 LEU B O 1
ATOM 682 N N . GLN B 1 21 ? -1.181 12.891 10.484 1 96.12 21 GLN B N 1
ATOM 683 C CA . GLN B 1 21 ? 0.061 12.125 10.539 1 96.12 21 GLN B CA 1
ATOM 684 C C . GLN B 1 21 ? -0.179 10.727 11.094 1 96.12 21 GLN B C 1
ATOM 686 O O . GLN B 1 21 ? 0.347 9.742 10.562 1 96.12 21 GLN B O 1
ATOM 691 N N . ARG B 1 22 ? -0.959 10.633 12.07 1 97.81 22 ARG B N 1
ATOM 692 C CA . ARG B 1 22 ? -1.276 9.352 12.688 1 97.81 22 ARG B CA 1
ATOM 693 C C . ARG B 1 22 ? -2.129 8.492 11.766 1 97.81 22 ARG B C 1
ATOM 695 O O . ARG B 1 22 ? -1.893 7.289 11.633 1 97.81 22 ARG B O 1
ATOM 702 N N . GLU B 1 23 ? -3.025 9.055 11.117 1 96.69 23 GLU B N 1
ATOM 703 C CA . GLU B 1 23 ? -3.873 8.352 10.156 1 96.69 23 GLU B CA 1
ATOM 704 C C . GLU B 1 23 ? -3.055 7.805 8.984 1 96.69 23 GLU B C 1
ATOM 706 O O . GLU B 1 23 ? -3.232 6.656 8.578 1 96.69 23 GLU B O 1
ATOM 711 N N . HIS B 1 24 ? -2.172 8.664 8.516 1 97.81 24 HIS B N 1
ATOM 712 C CA . HIS B 1 24 ? -1.278 8.273 7.434 1 97.81 24 HIS B CA 1
ATOM 713 C C . HIS B 1 24 ? -0.421 7.074 7.832 1 97.81 24 HIS B C 1
ATOM 715 O O . HIS B 1 24 ? -0.315 6.102 7.082 1 97.81 24 HIS B O 1
ATOM 721 N N . ALA B 1 25 ? 0.049 7.117 8.953 1 98.06 25 ALA B N 1
ATOM 722 C CA . ALA B 1 25 ? 0.908 6.035 9.43 1 98.06 25 ALA B CA 1
ATOM 723 C C . ALA B 1 25 ? 0.133 4.727 9.547 1 98.06 25 ALA B C 1
ATOM 725 O O . ALA B 1 25 ? 0.628 3.668 9.156 1 98.06 25 ALA B O 1
ATOM 726 N N . SER B 1 26 ? -1.007 4.789 10.039 1 98.31 26 SER B N 1
ATOM 727 C CA . SER B 1 26 ? -1.873 3.625 10.172 1 98.31 26 SER B CA 1
ATOM 728 C C . SER B 1 26 ? -2.221 3.033 8.812 1 98.31 26 SER B C 1
ATOM 730 O O . SER B 1 26 ? -2.156 1.816 8.617 1 98.31 26 SER B O 1
ATOM 732 N N . THR B 1 27 ? -2.568 3.881 7.91 1 98.56 27 THR B N 1
ATOM 733 C CA . THR B 1 27 ? -2.912 3.445 6.562 1 98.56 27 THR B CA 1
ATOM 734 C C . THR B 1 27 ? -1.718 2.771 5.891 1 98.56 27 THR B C 1
ATOM 736 O O . THR B 1 27 ? -1.856 1.702 5.293 1 98.56 27 THR B O 1
ATOM 739 N N . LEU B 1 28 ? -0.52 3.297 6.027 1 98.44 28 LEU B N 1
ATOM 740 C CA . LEU B 1 28 ? 0.701 2.764 5.434 1 98.44 28 LEU B CA 1
ATOM 741 C C . LEU B 1 28 ? 1.031 1.391 6.012 1 98.44 28 LEU B C 1
ATOM 743 O O . LEU B 1 28 ? 1.443 0.488 5.277 1 98.44 28 LEU B O 1
ATOM 747 N N . LYS B 1 29 ? 0.763 1.277 7.277 1 98.81 29 LYS B N 1
ATOM 748 C CA . LYS B 1 29 ? 1.002 -0.012 7.918 1 98.81 29 LYS B CA 1
ATOM 749 C C . LYS B 1 29 ? 0.119 -1.1 7.316 1 98.81 29 LYS B C 1
ATOM 751 O O . LYS B 1 29 ? 0.594 -2.195 7.012 1 98.81 29 LYS B O 1
ATOM 756 N N . GLY B 1 30 ? -1.066 -0.812 7.137 1 98.69 30 GLY B N 1
ATOM 757 C CA . GLY B 1 30 ? -1.998 -1.76 6.547 1 98.69 30 GLY B CA 1
ATOM 758 C C . GLY B 1 30 ? -1.67 -2.104 5.105 1 98.69 30 GLY B C 1
ATOM 759 O O . GLY B 1 30 ? -1.684 -3.273 4.723 1 98.69 30 GLY B O 1
ATOM 760 N N . LEU B 1 31 ? -1.371 -1.161 4.363 1 98.75 31 LEU B N 1
ATOM 761 C CA . LEU B 1 31 ? -1.077 -1.371 2.949 1 98.75 31 LEU B CA 1
ATOM 762 C C . LEU B 1 31 ? 0.22 -2.152 2.773 1 98.75 31 LEU B C 1
ATOM 764 O O . LEU B 1 31 ? 0.314 -3.02 1.901 1 98.75 31 LEU B O 1
ATOM 768 N N . HIS B 1 32 ? 1.186 -1.869 3.59 1 98.81 32 HIS B N 1
ATOM 769 C CA . HIS B 1 32 ? 2.434 -2.623 3.537 1 98.81 32 HIS B CA 1
ATOM 770 C C . HIS B 1 32 ? 2.213 -4.082 3.928 1 98.81 32 HIS B C 1
ATOM 772 O O . HIS B 1 32 ? 2.816 -4.984 3.344 1 98.81 32 HIS B O 1
ATOM 778 N N . ALA B 1 33 ? 1.388 -4.352 4.852 1 98.88 33 ALA B N 1
ATOM 779 C CA . ALA B 1 33 ? 1.068 -5.727 5.227 1 98.88 33 ALA B CA 1
ATOM 780 C C . ALA B 1 33 ? 0.387 -6.465 4.074 1 98.88 33 ALA B C 1
ATOM 782 O O . ALA B 1 33 ? 0.687 -7.629 3.814 1 98.88 33 ALA B O 1
ATOM 783 N N . GLU B 1 34 ? -0.538 -5.742 3.461 1 98.88 34 GLU B N 1
ATOM 784 C CA . GLU B 1 34 ? -1.23 -6.336 2.322 1 98.88 34 GLU B CA 1
ATOM 785 C C . GLU B 1 34 ? -0.263 -6.625 1.179 1 98.88 34 GLU B C 1
ATOM 787 O O . GLU B 1 34 ? -0.336 -7.688 0.553 1 98.88 34 GLU B O 1
ATOM 792 N N . ILE B 1 35 ? 0.568 -5.762 0.916 1 98.94 35 ILE B N 1
ATOM 793 C CA . ILE B 1 35 ? 1.576 -5.941 -0.123 1 98.94 35 ILE B CA 1
ATOM 794 C C . ILE B 1 35 ? 2.455 -7.145 0.214 1 98.94 35 ILE B C 1
ATOM 796 O O . ILE B 1 35 ? 2.73 -7.984 -0.647 1 98.94 35 ILE B O 1
ATOM 800 N N . ARG B 1 36 ? 2.898 -7.305 1.422 1 98.88 36 ARG B N 1
ATOM 801 C CA . ARG B 1 36 ? 3.727 -8.43 1.851 1 98.88 36 ARG B CA 1
ATOM 802 C C . ARG B 1 36 ? 2.982 -9.75 1.691 1 98.88 36 ARG B C 1
ATOM 804 O O . ARG B 1 36 ? 3.566 -10.75 1.268 1 98.88 36 ARG B O 1
ATOM 811 N N . ARG B 1 37 ? 1.768 -9.797 1.994 1 98.94 37 ARG B N 1
ATOM 812 C CA . ARG B 1 37 ? 0.95 -10.992 1.849 1 98.94 37 ARG B CA 1
ATOM 813 C C . ARG B 1 37 ? 0.825 -11.398 0.383 1 98.94 37 ARG B C 1
ATOM 815 O O . ARG B 1 37 ? 0.955 -12.578 0.045 1 98.94 37 ARG B O 1
ATOM 822 N N . LEU B 1 38 ? 0.629 -10.422 -0.421 1 98.88 38 LEU B N 1
ATOM 823 C CA . LEU B 1 38 ? 0.506 -10.688 -1.851 1 98.88 38 LEU B CA 1
ATOM 824 C C . LEU B 1 38 ? 1.833 -11.164 -2.432 1 98.88 38 LEU B C 1
ATOM 826 O O . LEU B 1 38 ? 1.86 -12.078 -3.256 1 98.88 38 LEU B O 1
ATOM 830 N N . GLN B 1 39 ? 2.871 -10.508 -1.947 1 98.88 39 GLN B N 1
ATOM 831 C CA . GLN B 1 39 ? 4.195 -10.945 -2.387 1 98.88 39 GLN B CA 1
ATOM 832 C C . GLN B 1 39 ? 4.461 -12.391 -1.984 1 98.88 39 GLN B C 1
ATOM 834 O O . GLN B 1 39 ? 4.984 -13.172 -2.777 1 98.88 39 GLN B O 1
ATOM 839 N N . GLN B 1 40 ? 4.121 -12.781 -0.833 1 98.88 40 GLN B N 1
ATOM 840 C CA . GLN B 1 40 ? 4.293 -14.156 -0.358 1 98.88 40 GLN B CA 1
ATOM 841 C C . GLN B 1 40 ? 3.428 -15.125 -1.154 1 98.88 40 GLN B C 1
ATOM 843 O O . GLN B 1 40 ? 3.871 -16.219 -1.498 1 98.88 40 GLN B O 1
ATOM 848 N N . HIS B 1 41 ? 2.328 -14.766 -1.405 1 98.88 41 HIS B N 1
ATOM 849 C CA . HIS B 1 41 ? 1.421 -15.602 -2.184 1 98.88 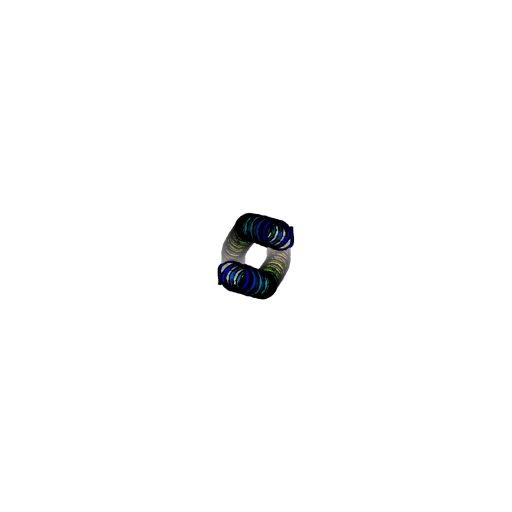41 HIS B CA 1
ATOM 850 C C . HIS B 1 41 ? 1.964 -15.844 -3.588 1 98.88 41 HIS B C 1
ATOM 852 O O . HIS B 1 41 ? 1.953 -16.984 -4.074 1 98.88 41 HIS B O 1
ATOM 858 N N . CYS B 1 42 ? 2.43 -14.805 -4.223 1 98.88 42 CYS B N 1
ATOM 859 C CA . CYS B 1 42 ? 3.035 -14.938 -5.543 1 98.88 42 CYS B CA 1
ATOM 860 C C . CYS B 1 42 ? 4.258 -15.844 -5.492 1 98.88 42 CYS B C 1
ATOM 862 O O . CYS B 1 42 ? 4.477 -16.641 -6.398 1 98.88 42 CYS B O 1
ATOM 864 N N . THR B 1 43 ? 4.949 -15.672 -4.496 1 98.81 43 THR B N 1
ATOM 865 C CA . THR B 1 43 ? 6.121 -16.531 -4.328 1 98.81 43 THR B CA 1
ATOM 866 C C . THR B 1 43 ? 5.711 -17.984 -4.188 1 98.81 43 THR B C 1
ATOM 868 O O . THR B 1 43 ? 6.297 -18.875 -4.824 1 98.81 43 THR B O 1
ATOM 871 N N . ASP B 1 44 ? 4.777 -18.281 -3.441 1 98.75 44 ASP B N 1
ATOM 872 C CA . ASP B 1 44 ? 4.262 -19.625 -3.248 1 98.75 44 ASP B CA 1
ATOM 873 C C . ASP B 1 44 ? 3.719 -20.203 -4.555 1 98.75 44 ASP B C 1
ATOM 875 O O . ASP B 1 44 ? 3.975 -21.359 -4.883 1 98.75 44 ASP B O 1
ATOM 879 N N . LEU B 1 45 ? 3.049 -19.422 -5.277 1 98.69 45 LEU B N 1
ATOM 880 C CA . LEU B 1 45 ? 2.498 -19.844 -6.559 1 98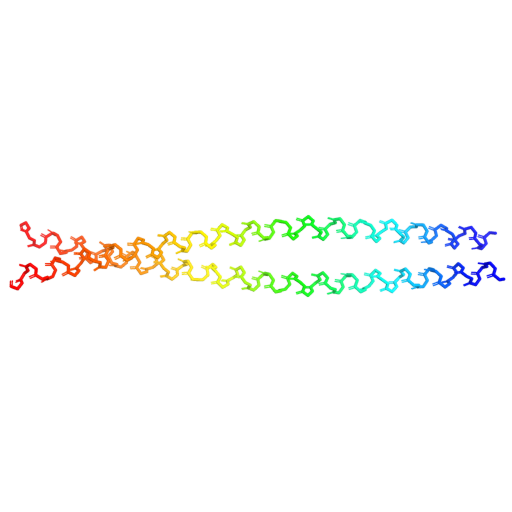.69 45 LEU B CA 1
ATOM 881 C C . LEU B 1 45 ? 3.611 -20.141 -7.559 1 98.69 45 LEU B C 1
ATOM 883 O O . LEU B 1 45 ? 3.545 -21.125 -8.297 1 98.69 45 LEU B O 1
ATOM 887 N N . THR B 1 46 ? 4.59 -19.312 -7.547 1 98.56 46 THR B N 1
ATOM 888 C CA . THR B 1 46 ? 5.73 -19.5 -8.43 1 98.56 46 THR B CA 1
ATOM 889 C C . THR B 1 46 ? 6.465 -20.797 -8.086 1 98.56 46 THR B C 1
ATOM 891 O O . THR B 1 46 ? 6.871 -21.547 -8.969 1 98.56 46 THR B O 1
ATOM 894 N N . TYR B 1 47 ? 6.613 -21.078 -6.844 1 98.75 47 TYR B N 1
ATOM 895 C CA . TYR B 1 47 ? 7.23 -22.312 -6.387 1 98.75 47 TYR B CA 1
ATOM 896 C C . TYR B 1 47 ? 6.426 -23.531 -6.844 1 98.75 47 TYR B C 1
ATOM 898 O O . TYR B 1 47 ? 6.977 -24.469 -7.426 1 98.75 47 TYR B O 1
ATOM 906 N N . GLU B 1 48 ? 5.164 -23.516 -6.699 1 98.38 48 GLU B N 1
ATOM 907 C CA . GLU B 1 48 ? 4.293 -24.625 -7.113 1 98.38 48 GLU B CA 1
ATOM 908 C C . GLU B 1 48 ? 4.344 -24.828 -8.625 1 98.38 48 GLU B C 1
ATOM 910 O O . GLU B 1 48 ? 4.387 -25.953 -9.102 1 98.38 48 GLU B O 1
ATOM 915 N N . LEU B 1 49 ? 4.324 -23.781 -9.305 1 97.94 49 LEU B N 1
ATOM 916 C CA . LEU B 1 49 ? 4.387 -23.828 -10.758 1 97.94 49 LEU B CA 1
ATOM 917 C C . LEU B 1 49 ? 5.691 -24.469 -11.227 1 97.94 49 LEU B C 1
ATOM 919 O O . LEU B 1 49 ? 5.695 -25.281 -12.141 1 97.94 49 LEU B O 1
ATOM 923 N N . THR B 1 50 ? 6.688 -24.078 -10.555 1 97.75 50 THR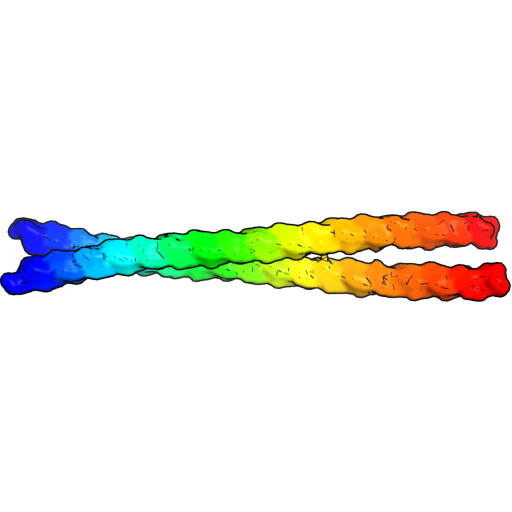 B N 1
ATOM 924 C CA . THR B 1 50 ? 8 -24.609 -10.891 1 97.75 50 THR B CA 1
ATOM 925 C C . THR B 1 50 ? 8.047 -26.125 -10.617 1 97.75 50 THR B C 1
ATOM 927 O O . THR B 1 50 ? 8.539 -26.891 -11.453 1 97.75 50 THR B O 1
ATOM 930 N N . LEU B 1 51 ? 7.52 -26.625 -9.617 1 97.19 51 LEU B N 1
ATOM 931 C CA . LEU B 1 51 ? 7.469 -28.031 -9.273 1 97.19 51 LEU B CA 1
ATOM 932 C C . LEU B 1 51 ? 6.641 -28.812 -10.297 1 97.19 51 LEU B C 1
ATOM 934 O O . LEU B 1 51 ? 7.055 -29.875 -10.758 1 97.19 51 LEU B O 1
ATOM 938 N N . LYS B 1 52 ? 5.551 -28.219 -10.648 1 95.12 52 LYS B N 1
ATOM 939 C CA . LYS B 1 52 ? 4.668 -28.875 -11.609 1 95.12 52 L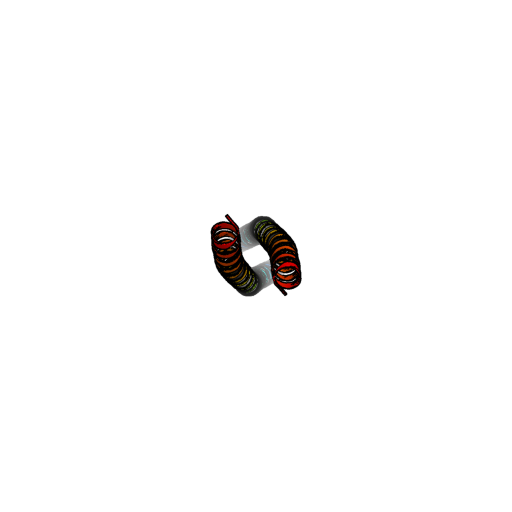YS B CA 1
ATOM 940 C C . LYS B 1 52 ? 5.301 -28.922 -12.992 1 95.12 52 LYS B C 1
ATOM 942 O O . LYS B 1 52 ? 5.121 -29.891 -13.734 1 95.12 52 LYS B O 1
ATOM 947 N N . SER B 1 53 ? 5.992 -27.844 -13.312 1 94.75 53 SER B N 1
ATOM 948 C CA . SER B 1 53 ? 6.695 -27.797 -14.594 1 94.75 53 SER B CA 1
ATOM 949 C C . SER B 1 53 ? 7.773 -28.875 -14.672 1 94.75 53 SER B C 1
ATOM 951 O O . SER B 1 53 ? 7.953 -29.5 -15.719 1 94.75 53 SER B O 1
ATOM 953 N N . PHE B 1 54 ? 8.438 -29.078 -13.547 1 95.25 54 PHE B N 1
ATOM 954 C CA . PHE B 1 54 ? 9.438 -30.141 -13.484 1 95.25 54 PHE B CA 1
ATOM 955 C C . PHE B 1 54 ? 8.781 -31.516 -13.594 1 95.25 54 PHE B C 1
ATOM 957 O O . PHE B 1 54 ? 9.266 -32.375 -14.328 1 95.25 54 PHE B O 1
ATOM 964 N N . GLU B 1 55 ? 7.668 -31.734 -12.953 1 93 55 GLU B N 1
ATOM 965 C CA . GLU B 1 55 ? 6.938 -33 -13.016 1 93 55 GLU B CA 1
ATOM 966 C C . GLU B 1 55 ? 6.473 -33.312 -14.438 1 93 55 GLU B C 1
ATOM 968 O O . GLU B 1 55 ? 6.578 -34.438 -14.906 1 93 55 GLU B O 1
ATOM 973 N N . LEU B 1 56 ? 6.082 -32.375 -15.133 1 90.12 56 LEU B N 1
ATOM 974 C CA . LEU B 1 56 ? 5.613 -32.531 -16.5 1 90.12 56 LEU B CA 1
ATOM 975 C C . LEU B 1 56 ? 6.766 -32.875 -17.438 1 90.12 56 LEU B C 1
ATOM 977 O O . LEU B 1 56 ? 6.625 -33.781 -18.281 1 90.12 56 LEU B O 1
ATOM 981 N N . THR B 1 57 ? 7.812 -32.125 -17.234 1 91.25 57 THR B N 1
ATOM 982 C CA . THR B 1 57 ? 8.984 -32.406 -18.062 1 91.25 57 THR B CA 1
ATOM 983 C C . THR B 1 57 ? 9.5 -33.812 -17.828 1 91.25 57 THR B C 1
ATOM 985 O O . THR B 1 57 ? 9.828 -34.531 -18.781 1 91.25 57 THR B O 1
ATOM 988 N N . GLU B 1 58 ? 9.523 -34.312 -16.641 1 91.06 58 GLU B N 1
ATOM 989 C CA . GLU B 1 58 ? 9.984 -35.656 -16.297 1 91.06 58 GLU B CA 1
ATOM 990 C C . GLU B 1 58 ? 9.062 -36.719 -16.891 1 91.06 58 GLU B C 1
ATOM 992 O O . GLU B 1 58 ? 9.531 -37.688 -17.453 1 91.06 58 GLU B O 1
ATOM 997 N N . LEU B 1 59 ? 7.77 -36.438 -16.891 1 85.5 59 LEU B N 1
ATOM 998 C CA . LEU B 1 59 ? 6.805 -37.406 -17.438 1 85.5 59 LEU B CA 1
ATOM 999 C C . LEU B 1 59 ? 6.902 -37.469 -18.953 1 85.5 59 LEU B C 1
ATOM 1001 O O . LEU B 1 59 ? 6.781 -38.531 -19.547 1 85.5 59 LEU B O 1
ATOM 1005 N N . ALA B 1 60 ? 7.211 -36.312 -19.5 1 83.12 60 ALA B N 1
ATOM 1006 C CA . ALA B 1 60 ? 7.32 -36.281 -20.953 1 83.12 60 ALA B CA 1
ATOM 1007 C C . ALA B 1 60 ? 8.578 -37 -21.438 1 83.12 60 ALA B C 1
ATOM 1009 O O . ALA B 1 60 ? 8.57 -37.625 -22.5 1 83.12 60 ALA B O 1
ATOM 1010 N N . LEU B 1 61 ? 9.633 -36.969 -20.688 1 86.5 61 LEU B N 1
ATOM 1011 C CA . LEU B 1 61 ? 10.898 -37.625 -21.016 1 86.5 61 LEU B CA 1
ATOM 1012 C C . LEU B 1 61 ? 10.789 -39.125 -20.875 1 86.5 61 LEU B C 1
ATOM 1014 O O . LEU B 1 61 ? 11.438 -39.875 -21.625 1 86.5 61 LEU B O 1
ATOM 1018 N N . GLN B 1 62 ? 9.836 -39.625 -20.078 1 82.19 62 GLN B N 1
ATOM 1019 C CA . GLN B 1 62 ? 9.641 -41.062 -19.875 1 82.19 62 GLN B CA 1
ATOM 1020 C C . GLN B 1 62 ? 8.812 -41.656 -21 1 82.19 62 GLN B C 1
ATOM 1022 O O . GLN B 1 62 ? 8.859 -42.875 -21.234 1 82.19 62 GLN B O 1
ATOM 1027 N N . ARG B 1 63 ? 8.078 -41 -21.875 1 77.06 63 ARG B N 1
ATOM 1028 C CA . ARG B 1 63 ? 7.254 -41.469 -22.969 1 77.06 63 ARG B CA 1
ATOM 1029 C C . ARG B 1 63 ? 8.062 -41.562 -24.266 1 77.06 63 ARG B C 1
ATOM 1031 O O . ARG B 1 63 ? 7.648 -42.219 -25.219 1 77.06 63 ARG B O 1
ATOM 1038 N N . ARG B 1 64 ? 9.141 -40.938 -24.375 1 64.75 64 ARG B N 1
ATOM 1039 C CA . ARG B 1 64 ? 10.031 -41.156 -25.516 1 64.75 64 ARG B CA 1
ATOM 1040 C C . ARG B 1 64 ? 10.859 -42.438 -25.312 1 64.75 64 ARG B C 1
ATOM 1042 O O . ARG B 1 64 ? 11.164 -42.812 -24.172 1 64.75 64 ARG B O 1
#

Foldseek 3Di:
DVVVVVVVVVVVVVVVVVVVVVVVVVVVVVVVVVVVVVVVVVVVVVVVVVVVVVVVVVVVVVVD/DVVVVVVVVVVVVVVVVVVVVVVVVVVVVVVVVVVVVVVVVVVVVVVVVVVVVVVVVVVVVVVD

Radius of gyration: 27.99 Å; Cα contacts (8 Å, |Δi|>4): 60; chains: 2; bounding box: 21×88×47 Å

Secondary structure (DSSP, 8-state):
-HHHHHHHHHHHHHHHHHHHHHHHHHHHHHHHHHHHHHHHHHHHHHHHHHHHHHHHHHHHHHH-/-HHHHHHHHHHHHHHHHHHHHHHHHHHHHHHHHHHHHHHHHHHHHHHHHHHHHHHHHHHHHHH-

InterPro domains:
  IPR039496 CCDC92/74, N-terminal [PF14916] (7-53)
  IPR040370 Coiled-coil domain-containing protein 74A/74B/92 [PTHR14882] (1-58)